Protein AF-U1FBH7-F1 (afdb_monomer)

InterPro domains:
  IPR023637 Urocanase-like [PTHR12216] (18-98)

Structure (mmCIF, N/CA/C/O backbone):
data_AF-U1FBH7-F1
#
_entry.id   AF-U1FBH7-F1
#
loop_
_atom_site.group_PDB
_atom_site.id
_atom_site.type_symbol
_atom_site.label_atom_id
_atom_site.label_alt_id
_atom_site.label_comp_id
_atom_site.label_asym_id
_atom_site.label_entity_id
_atom_site.label_seq_id
_atom_site.pdbx_PDB_ins_code
_atom_site.Cartn_x
_atom_site.Cartn_y
_atom_site.Cartn_z
_atom_site.occupancy
_atom_site.B_iso_or_equiv
_atom_site.auth_seq_id
_atom_site.auth_comp_id
_atom_site.auth_asym_id
_atom_site.auth_atom_id
_atom_site.pdbx_PDB_model_num
ATOM 1 N N . MET A 1 1 ? 18.414 11.373 9.325 1.00 44.47 1 MET A N 1
ATOM 2 C CA . MET A 1 1 ? 17.590 11.340 8.098 1.00 44.47 1 MET A CA 1
ATOM 3 C C . MET A 1 1 ? 17.506 9.896 7.656 1.00 44.47 1 MET A C 1
ATOM 5 O O . MET A 1 1 ? 18.541 9.247 7.634 1.00 44.47 1 MET A O 1
ATOM 9 N N . TYR A 1 2 ? 16.307 9.375 7.403 1.00 52.03 2 TYR A N 1
ATOM 10 C CA . TYR A 1 2 ? 16.167 8.059 6.782 1.00 52.03 2 TYR A CA 1
ATOM 11 C C . TYR A 1 2 ? 16.544 8.200 5.312 1.00 52.03 2 TYR A C 1
ATOM 13 O O . TYR A 1 2 ? 15.952 9.019 4.615 1.00 52.03 2 TYR A O 1
ATOM 21 N N . ASP A 1 3 ? 17.546 7.446 4.881 1.00 62.50 3 ASP A N 1
ATOM 22 C CA . ASP A 1 3 ? 17.996 7.438 3.499 1.00 62.50 3 ASP A CA 1
ATOM 23 C C . ASP A 1 3 ? 17.317 6.287 2.746 1.00 62.50 3 ASP A C 1
ATOM 25 O O . ASP A 1 3 ? 17.679 5.119 2.911 1.00 62.50 3 ASP A O 1
ATOM 29 N N . ASN A 1 4 ? 16.301 6.613 1.940 1.00 63.31 4 ASN A N 1
ATOM 30 C CA . ASN A 1 4 ? 15.625 5.634 1.081 1.00 63.31 4 ASN A CA 1
ATOM 31 C C . ASN A 1 4 ? 16.559 5.054 0.006 1.00 63.31 4 ASN A C 1
ATOM 33 O O . ASN A 1 4 ? 16.248 3.997 -0.546 1.00 63.31 4 ASN A O 1
ATOM 37 N N . SER A 1 5 ? 17.704 5.692 -0.257 1.00 63.00 5 SER A N 1
ATOM 38 C CA . SER A 1 5 ? 18.704 5.203 -1.213 1.00 63.00 5 SER A CA 1
ATOM 39 C C . SER A 1 5 ? 19.246 3.838 -0.783 1.00 63.00 5 SER A C 1
ATOM 41 O O . SER A 1 5 ? 19.313 2.927 -1.602 1.00 63.00 5 SER A O 1
ATOM 43 N N . SER A 1 6 ? 19.470 3.636 0.522 1.00 69.81 6 SER A N 1
ATOM 44 C CA . SER A 1 6 ? 19.921 2.350 1.078 1.00 69.81 6 SER A CA 1
ATOM 45 C C . SER A 1 6 ? 18.936 1.192 0.847 1.00 69.81 6 SER A C 1
ATOM 47 O O . SER A 1 6 ? 19.346 0.057 0.603 1.00 69.81 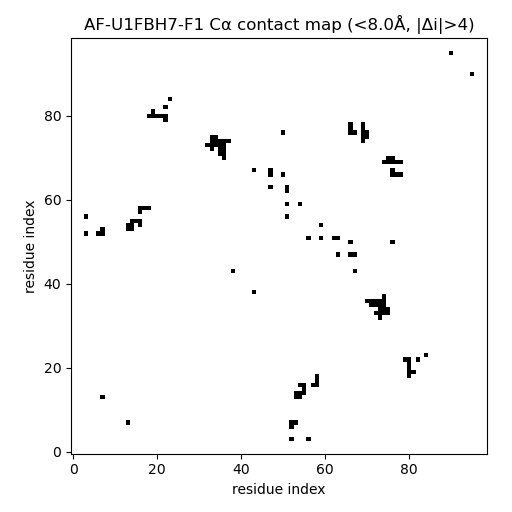6 SER A O 1
ATOM 49 N N . ALA A 1 7 ? 17.626 1.465 0.891 1.00 71.62 7 ALA A N 1
ATOM 50 C CA . ALA A 1 7 ? 16.599 0.456 0.643 1.00 71.62 7 ALA A CA 1
ATOM 51 C C . ALA A 1 7 ? 16.521 0.104 -0.847 1.00 71.62 7 ALA A C 1
ATOM 53 O O . ALA A 1 7 ? 16.452 -1.074 -1.191 1.00 71.62 7 ALA A O 1
ATOM 54 N N . ALA A 1 8 ? 16.584 1.109 -1.725 1.00 74.56 8 ALA A N 1
ATOM 55 C CA . ALA A 1 8 ? 16.600 0.892 -3.167 1.00 74.56 8 ALA A CA 1
ATOM 56 C C . ALA A 1 8 ? 17.851 0.111 -3.607 1.00 74.56 8 ALA A C 1
ATOM 58 O O . ALA A 1 8 ? 17.749 -0.815 -4.414 1.00 74.56 8 ALA A O 1
ATOM 59 N N . GLU A 1 9 ? 19.024 0.434 -3.059 1.00 79.44 9 GLU A N 1
ATOM 60 C CA . GLU A 1 9 ? 20.291 -0.259 -3.336 1.00 79.44 9 GLU A CA 1
ATOM 61 C C . GLU A 1 9 ? 20.256 -1.749 -2.987 1.00 79.44 9 GLU A C 1
ATOM 63 O O . GLU A 1 9 ? 20.812 -2.557 -3.727 1.00 79.44 9 GLU A O 1
ATOM 68 N N . ALA A 1 10 ? 19.535 -2.130 -1.931 1.00 82.50 10 ALA A N 1
ATOM 69 C CA . ALA A 1 10 ? 19.376 -3.526 -1.533 1.00 82.50 10 ALA A CA 1
ATOM 70 C C . ALA A 1 10 ? 18.394 -4.332 -2.414 1.00 82.50 10 ALA A C 1
ATOM 72 O O . ALA A 1 10 ? 18.335 -5.557 -2.298 1.00 82.50 10 ALA A O 1
ATOM 73 N N . MET A 1 11 ? 17.600 -3.681 -3.273 1.00 83.75 11 MET A N 1
ATOM 74 C CA . MET A 1 11 ? 16.577 -4.340 -4.094 1.00 83.75 11 MET A CA 1
ATOM 75 C C . MET A 1 11 ? 17.114 -4.725 -5.478 1.00 83.75 11 MET A C 1
ATOM 77 O O . MET A 1 11 ? 17.503 -3.862 -6.263 1.00 83.75 11 MET A O 1
ATOM 81 N N . THR A 1 12 ? 17.058 -6.020 -5.809 1.00 83.56 12 THR A N 1
ATOM 82 C CA . THR A 1 12 ? 17.412 -6.551 -7.143 1.00 83.56 12 THR A CA 1
ATOM 83 C C . THR A 1 12 ? 16.432 -6.113 -8.233 1.00 83.56 12 THR A C 1
ATOM 85 O O . THR A 1 12 ? 16.838 -5.900 -9.372 1.00 83.56 12 THR A O 1
ATOM 88 N N . SER A 1 13 ? 15.157 -5.944 -7.878 1.00 82.19 13 SER A N 1
ATOM 89 C CA . SER A 1 13 ? 14.097 -5.482 -8.776 1.00 82.19 13 SER A CA 1
ATOM 90 C C . SER A 1 13 ? 13.430 -4.258 -8.168 1.00 82.19 13 SER A C 1
ATOM 92 O O . SER A 1 13 ? 13.029 -4.290 -7.004 1.00 82.19 13 SER A O 1
ATOM 94 N N . ARG A 1 14 ? 13.313 -3.183 -8.948 1.00 86.69 14 ARG A N 1
ATOM 95 C CA . ARG A 1 14 ? 12.709 -1.910 -8.533 1.00 86.69 14 ARG A CA 1
ATOM 96 C C . ARG A 1 14 ? 11.500 -1.610 -9.406 1.00 86.69 14 ARG A C 1
ATOM 98 O O . ARG A 1 14 ? 11.410 -2.110 -10.522 1.00 86.69 14 ARG A O 1
ATOM 105 N N . LEU A 1 15 ? 10.580 -0.815 -8.873 1.00 88.19 15 LEU A N 1
ATOM 106 C CA . LEU A 1 15 ? 9.475 -0.272 -9.652 1.00 88.19 15 LEU A CA 1
ATOM 107 C C . LEU A 1 15 ? 9.948 0.957 -10.423 1.00 88.19 15 LEU A C 1
ATOM 109 O O . LEU A 1 15 ? 10.730 1.755 -9.902 1.00 88.19 15 LEU A O 1
ATOM 113 N N . ASP A 1 16 ? 9.434 1.111 -11.636 1.00 88.56 16 ASP A N 1
ATOM 114 C CA . ASP A 1 16 ? 9.620 2.323 -12.421 1.00 88.56 16 ASP A CA 1
ATOM 115 C C . ASP A 1 16 ? 8.865 3.501 -11.788 1.00 88.56 16 ASP A C 1
ATOM 117 O O . ASP A 1 16 ? 7.906 3.325 -11.030 1.00 88.56 16 ASP A O 1
ATOM 121 N N . ALA A 1 17 ? 9.275 4.726 -12.122 1.00 90.75 17 ALA A N 1
ATOM 122 C CA . ALA A 1 17 ? 8.623 5.962 -11.678 1.00 90.75 17 ALA A CA 1
ATOM 123 C C . ALA A 1 17 ? 7.311 6.251 -12.440 1.00 90.75 17 ALA A C 1
ATOM 125 O O . ALA A 1 17 ? 6.985 7.400 -12.741 1.00 90.75 17 ALA A O 1
ATOM 126 N N . GLU A 1 18 ? 6.556 5.202 -12.764 1.00 93.25 18 GLU A N 1
ATOM 127 C CA . GLU A 1 18 ? 5.234 5.290 -13.371 1.00 93.25 18 GLU A CA 1
ATOM 128 C C . GLU A 1 18 ? 4.159 5.225 -12.283 1.00 93.25 18 GLU A C 1
ATOM 130 O O . GLU A 1 18 ? 4.253 4.454 -11.325 1.00 93.25 18 GLU A O 1
ATOM 135 N N . TYR A 1 19 ? 3.123 6.048 -12.432 1.00 93.75 19 TYR A N 1
ATOM 136 C CA . TYR A 1 19 ? 1.981 6.067 -11.529 1.00 93.75 19 TYR A CA 1
ATOM 137 C C . TYR A 1 19 ? 0.774 5.428 -12.228 1.00 93.75 19 TYR A C 1
ATOM 139 O O . TYR A 1 19 ? 0.173 6.085 -13.083 1.00 93.75 19 TYR A O 1
ATOM 147 N N . PRO A 1 20 ? 0.423 4.165 -11.911 1.00 94.06 20 PRO A N 1
ATOM 148 C CA . PRO A 1 20 ? -0.647 3.462 -12.613 1.00 94.06 20 PRO A CA 1
ATOM 149 C C . PRO A 1 20 ? -2.010 4.160 -12.451 1.00 94.06 20 PRO A C 1
ATOM 151 O O . PRO A 1 20 ? -2.191 4.948 -11.520 1.00 94.06 20 PRO A O 1
ATOM 154 N N . PRO A 1 21 ? -2.998 3.879 -13.317 1.00 93.50 21 PRO A N 1
ATOM 155 C CA . PRO A 1 21 ? -4.345 4.435 -13.198 1.00 93.50 21 PRO A CA 1
ATOM 156 C C . PRO A 1 21 ? -5.082 3.915 -11.958 1.00 93.50 21 PRO A C 1
ATOM 158 O O . PRO A 1 21 ? -4.628 2.992 -11.280 1.00 93.50 21 PRO A O 1
ATOM 161 N N . ASP A 1 22 ? -6.229 4.522 -11.651 1.00 91.44 22 ASP A N 1
ATOM 162 C CA . ASP A 1 22 ? -7.021 4.151 -10.477 1.00 91.44 22 ASP A CA 1
ATOM 163 C C . ASP A 1 22 ? -7.435 2.673 -10.512 1.00 91.44 22 ASP A C 1
ATOM 165 O O . ASP A 1 22 ? -7.804 2.152 -11.572 1.00 91.44 22 ASP A O 1
ATOM 169 N N . PRO A 1 23 ? -7.396 1.974 -9.362 1.00 90.75 23 PRO A N 1
ATOM 170 C CA . PRO A 1 23 ? -7.744 0.566 -9.316 1.00 90.75 23 PRO A CA 1
ATOM 171 C C . PRO A 1 23 ? -9.224 0.366 -9.650 1.00 90.75 23 PRO A C 1
ATOM 173 O O . PRO A 1 23 ? -10.116 0.887 -8.977 1.00 90.75 23 PRO A O 1
ATOM 176 N N . VAL A 1 24 ? -9.490 -0.452 -10.668 1.00 90.56 24 VAL A N 1
ATOM 177 C CA . VAL A 1 24 ? -10.852 -0.842 -11.044 1.00 90.56 24 VAL A CA 1
ATOM 178 C C . VAL A 1 24 ? -11.251 -2.0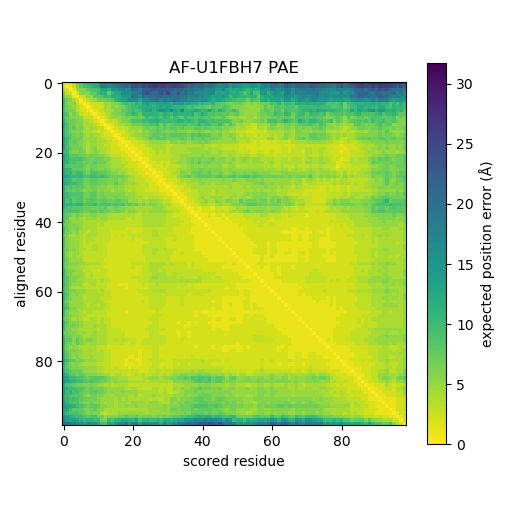94 -10.277 1.00 90.56 24 VAL A C 1
ATOM 180 O O . VAL A 1 24 ? -10.592 -3.133 -10.326 1.00 90.56 24 VAL A O 1
ATOM 183 N N . PHE A 1 25 ? -12.364 -1.991 -9.560 1.00 89.06 25 PHE A N 1
ATOM 184 C CA . PHE A 1 25 ? -12.878 -3.041 -8.700 1.00 89.06 25 PHE A CA 1
ATOM 185 C C . PHE A 1 25 ? -14.111 -3.698 -9.312 1.00 89.06 25 PHE A C 1
ATOM 187 O O . PHE A 1 25 ? -15.181 -3.096 -9.354 1.00 89.06 25 PHE A O 1
ATOM 194 N N . GLU A 1 26 ? -13.982 -4.960 -9.721 1.00 89.75 26 GLU A N 1
ATOM 195 C CA . GLU A 1 26 ? -15.120 -5.732 -10.222 1.00 89.75 26 GLU A CA 1
ATOM 196 C C . GLU A 1 26 ? -16.162 -5.969 -9.108 1.00 89.75 26 GLU A C 1
ATOM 198 O O . GLU A 1 26 ? -15.801 -6.356 -7.982 1.00 89.75 26 GLU A O 1
ATOM 203 N N . PRO A 1 27 ? -17.457 -5.734 -9.388 1.00 90.75 27 PRO A N 1
ATOM 204 C CA . PRO A 1 27 ? -18.522 -5.985 -8.429 1.00 90.75 27 PRO A CA 1
ATOM 205 C C . PRO A 1 27 ? -18.657 -7.488 -8.154 1.00 90.75 27 PRO A C 1
ATOM 207 O O . PRO A 1 27 ? -18.418 -8.326 -9.016 1.00 90.75 27 PRO A O 1
ATOM 210 N N . GLY A 1 28 ? -19.047 -7.845 -6.930 1.00 90.44 28 GLY A N 1
ATOM 211 C CA . GLY A 1 28 ? -19.246 -9.243 -6.529 1.00 90.44 28 GLY A CA 1
ATOM 212 C C . GLY A 1 28 ? -17.978 -9.989 -6.091 1.00 90.44 28 GLY A C 1
ATOM 213 O O . GLY A 1 28 ? -18.092 -11.045 -5.467 1.00 90.44 28 GLY A O 1
ATOM 214 N N . ILE A 1 29 ? -16.776 -9.439 -6.309 1.00 89.81 29 ILE A N 1
ATOM 215 C CA . ILE A 1 29 ? -15.543 -10.020 -5.757 1.00 89.81 29 ILE A CA 1
ATOM 216 C C . ILE A 1 29 ? -15.458 -9.724 -4.255 1.00 89.81 29 ILE A C 1
ATOM 218 O O . ILE A 1 29 ? -15.309 -8.576 -3.826 1.00 89.81 29 ILE A O 1
ATOM 222 N N . ARG A 1 30 ? -15.514 -10.781 -3.437 1.00 91.88 30 ARG A N 1
ATOM 223 C CA . ARG A 1 30 ? -15.345 -10.683 -1.982 1.00 91.88 30 ARG A CA 1
ATOM 224 C C . ARG A 1 30 ? -13.934 -10.192 -1.645 1.00 91.88 30 ARG A C 1
ATOM 226 O O . ARG A 1 30 ? -12.949 -10.781 -2.081 1.00 91.88 30 ARG A O 1
ATOM 233 N N . ARG A 1 31 ? -13.840 -9.164 -0.799 1.00 90.00 31 ARG A N 1
ATOM 234 C CA . ARG A 1 31 ? -12.572 -8.665 -0.242 1.00 90.00 31 ARG A CA 1
ATOM 235 C C . ARG A 1 31 ? -12.387 -9.107 1.201 1.00 90.00 31 ARG A C 1
ATOM 237 O O . ARG A 1 31 ? -13.339 -9.509 1.871 1.00 90.00 31 ARG A O 1
ATOM 244 N N . ALA A 1 32 ? -11.148 -9.029 1.675 1.00 92.94 32 ALA A N 1
ATOM 245 C CA . ALA A 1 32 ? -10.856 -9.249 3.081 1.00 92.94 32 ALA A CA 1
ATOM 246 C C . ALA A 1 32 ? -11.643 -8.244 3.946 1.00 92.94 32 ALA A C 1
ATOM 248 O O . ALA A 1 32 ? -11.738 -7.071 3.575 1.00 92.94 32 ALA A O 1
ATOM 249 N N . PRO A 1 33 ? -12.191 -8.670 5.097 1.00 93.94 33 PRO A N 1
ATOM 250 C CA . PRO A 1 33 ? -12.843 -7.748 6.013 1.00 93.94 33 PRO A CA 1
ATOM 251 C C . PRO A 1 33 ? -11.836 -6.719 6.539 1.00 93.94 33 PRO A C 1
ATOM 253 O O . PRO A 1 33 ? -10.651 -7.028 6.733 1.00 93.94 33 PRO A O 1
ATOM 256 N N . SER A 1 34 ? -12.325 -5.505 6.802 1.00 93.38 34 SER A N 1
ATOM 257 C CA . SER A 1 34 ? -11.518 -4.457 7.427 1.00 93.38 34 SER A CA 1
ATOM 258 C C . SER A 1 34 ? -10.987 -4.933 8.780 1.00 93.38 34 SER A C 1
ATOM 260 O O . SER A 1 34 ? -11.686 -5.611 9.539 1.00 93.38 3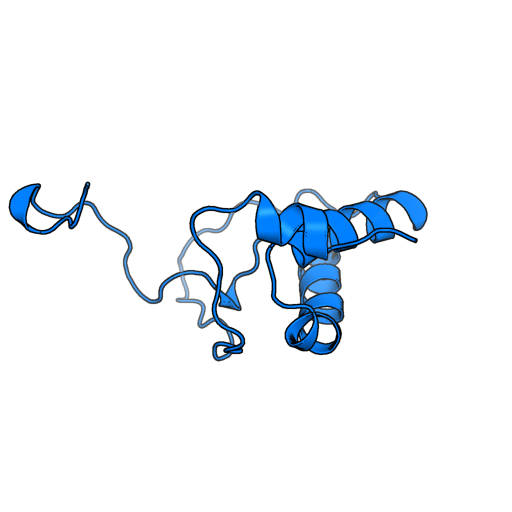4 SER A O 1
ATOM 262 N N . ARG A 1 35 ? -9.737 -4.587 9.100 1.00 90.31 35 ARG A N 1
ATOM 263 C CA . ARG A 1 35 ? -9.174 -4.824 10.445 1.00 90.31 35 ARG A CA 1
ATOM 264 C C . ARG A 1 35 ? -9.413 -3.660 11.402 1.00 90.31 35 ARG A C 1
ATOM 266 O O . ARG A 1 35 ? -9.080 -3.775 12.584 1.00 90.31 35 ARG A O 1
ATOM 273 N N . GLY A 1 36 ? -10.028 -2.588 10.905 1.00 92.19 36 GLY A N 1
ATOM 274 C CA . GLY A 1 36 ? -10.153 -1.315 11.596 1.00 92.19 36 GLY A CA 1
ATOM 275 C C . GLY A 1 36 ? -8.831 -0.548 11.639 1.00 92.19 36 GLY A C 1
ATOM 276 O O . GLY A 1 36 ? -7.749 -1.114 11.477 1.00 92.19 36 GLY A O 1
ATOM 277 N N . PHE A 1 37 ? -8.934 0.750 11.893 1.00 94.69 37 PHE A N 1
ATOM 278 C CA . PHE A 1 37 ? -7.800 1.645 12.069 1.00 94.69 37 PHE A CA 1
ATOM 279 C C . PHE A 1 37 ? -7.637 1.962 13.559 1.00 94.69 37 PHE A C 1
ATOM 281 O O . PHE A 1 37 ? -8.505 2.587 14.164 1.00 94.69 37 PHE A O 1
ATOM 288 N N . ARG A 1 38 ? -6.559 1.459 14.173 1.00 94.00 38 ARG A N 1
ATOM 289 C CA . ARG A 1 38 ? -6.269 1.617 15.616 1.00 94.00 38 ARG A CA 1
ATOM 290 C C . ARG A 1 38 ? -4.846 2.101 15.897 1.00 94.00 38 ARG A C 1
ATOM 292 O O . ARG A 1 38 ? -4.388 2.028 17.032 1.00 94.00 38 ARG A O 1
ATOM 299 N N . LEU A 1 39 ? -4.127 2.509 14.856 1.00 95.81 39 LEU A N 1
ATOM 300 C CA . LEU A 1 39 ? -2.747 2.949 14.990 1.00 95.81 39 LEU A CA 1
ATOM 301 C C . LEU A 1 39 ? -2.704 4.356 15.579 1.00 95.81 39 LEU A C 1
ATOM 303 O O . LEU A 1 39 ? -3.534 5.199 15.243 1.00 95.81 39 LEU A O 1
ATOM 307 N N . THR A 1 40 ? -1.707 4.615 16.420 1.00 97.62 40 THR A N 1
ATOM 308 C CA . THR A 1 40 ? -1.359 5.982 16.819 1.00 97.62 40 THR A CA 1
ATOM 309 C C . THR A 1 40 ? -0.793 6.757 15.628 1.00 97.62 40 THR A C 1
ATOM 311 O O . THR A 1 40 ? -0.422 6.173 14.605 1.00 97.62 40 THR A O 1
ATOM 314 N N . ASP A 1 41 ? -0.658 8.075 15.752 1.00 97.19 41 ASP A N 1
ATOM 315 C CA . ASP A 1 41 ? -0.060 8.904 14.699 1.00 97.19 41 ASP A CA 1
ATOM 316 C C . ASP A 1 41 ? 1.373 8.471 14.360 1.00 97.19 41 ASP A C 1
ATOM 318 O O . ASP A 1 41 ? 1.759 8.409 13.192 1.00 97.19 41 ASP A O 1
ATOM 322 N N . GLU A 1 42 ? 2.166 8.109 15.370 1.00 97.88 42 GLU A N 1
ATOM 323 C CA . GLU A 1 42 ? 3.537 7.628 15.180 1.00 97.88 42 GLU A CA 1
ATOM 324 C C . GLU A 1 42 ? 3.578 6.270 14.465 1.00 97.88 42 GLU A C 1
ATOM 326 O O . GLU A 1 42 ? 4.369 6.062 13.535 1.00 97.88 42 GLU A O 1
ATOM 331 N N . GLN A 1 43 ? 2.681 5.359 14.844 1.00 97.69 43 GLN A N 1
ATOM 332 C CA . GLN A 1 43 ? 2.535 4.066 14.180 1.00 97.69 43 GLN A CA 1
ATOM 333 C C . GLN A 1 43 ? 2.040 4.230 12.741 1.00 97.69 43 GLN A C 1
ATOM 335 O O . GLN A 1 43 ? 2.529 3.546 11.846 1.00 97.69 43 GLN A O 1
ATOM 340 N N . THR A 1 44 ? 1.132 5.174 12.499 1.00 97.56 44 THR A N 1
ATOM 341 C CA . THR A 1 44 ? 0.611 5.498 11.167 1.00 97.56 44 THR A CA 1
ATOM 342 C C . THR A 1 44 ? 1.719 6.040 10.267 1.00 97.56 44 THR A C 1
ATOM 344 O O . THR A 1 44 ? 1.915 5.537 9.162 1.00 97.56 44 THR A O 1
ATOM 347 N N . ARG A 1 45 ? 2.524 6.992 10.758 1.00 96.94 45 ARG A N 1
ATOM 348 C CA . ARG A 1 45 ? 3.709 7.494 10.037 1.00 96.94 45 ARG A CA 1
ATOM 349 C C . ARG A 1 45 ? 4.701 6.376 9.725 1.00 96.94 45 ARG A C 1
ATOM 351 O O . ARG A 1 45 ? 5.284 6.351 8.644 1.00 96.94 45 ARG A O 1
ATOM 358 N N . THR A 1 46 ? 4.888 5.445 10.658 1.00 97.19 46 THR A N 1
ATOM 359 C CA . THR A 1 46 ? 5.770 4.288 10.464 1.00 97.19 46 THR A CA 1
ATOM 360 C C . THR A 1 46 ? 5.207 3.314 9.427 1.00 97.19 46 THR A C 1
ATOM 362 O O . THR A 1 46 ? 5.953 2.862 8.561 1.00 97.19 46 THR A O 1
ATOM 365 N N . ALA A 1 47 ? 3.900 3.040 9.446 1.00 97.00 47 ALA A N 1
ATOM 366 C CA . ALA A 1 47 ? 3.233 2.212 8.443 1.00 97.00 47 ALA A CA 1
ATOM 3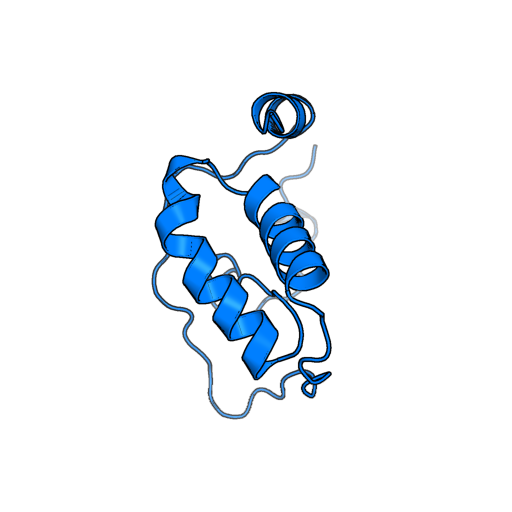67 C C . ALA A 1 47 ? 3.363 2.812 7.034 1.00 97.00 47 ALA A C 1
ATOM 369 O O . ALA A 1 47 ? 3.735 2.100 6.103 1.00 97.00 47 ALA A O 1
ATOM 370 N N . LEU A 1 48 ? 3.149 4.126 6.896 1.00 97.31 48 LEU A N 1
ATOM 371 C CA . LEU A 1 48 ? 3.313 4.828 5.622 1.00 97.31 48 LEU A CA 1
ATOM 372 C C . LEU A 1 48 ? 4.761 4.779 5.130 1.00 97.31 48 LEU A C 1
ATOM 374 O O . LEU A 1 48 ? 4.997 4.393 3.992 1.00 97.31 48 LEU A O 1
ATOM 378 N N . ARG A 1 49 ? 5.744 5.075 5.991 1.00 94.88 49 ARG A N 1
ATOM 379 C CA . ARG A 1 49 ? 7.175 4.944 5.653 1.00 94.88 49 ARG A CA 1
ATOM 380 C C . ARG A 1 49 ? 7.528 3.542 5.156 1.00 94.88 49 ARG A C 1
ATOM 382 O O . ARG A 1 49 ? 8.244 3.398 4.170 1.00 94.88 49 ARG A O 1
ATOM 389 N N . ASN A 1 50 ? 7.012 2.514 5.826 1.00 95.38 50 ASN A N 1
ATOM 390 C CA . ASN A 1 50 ? 7.263 1.126 5.451 1.00 95.38 50 ASN A CA 1
ATOM 391 C C . ASN A 1 50 ? 6.659 0.760 4.092 1.00 95.38 50 ASN A C 1
ATOM 393 O O . ASN A 1 50 ? 7.245 -0.059 3.392 1.00 95.38 50 ASN A O 1
ATOM 397 N N . ALA A 1 51 ? 5.517 1.341 3.721 1.00 95.75 51 ALA A N 1
ATOM 398 C CA . ALA A 1 51 ? 4.921 1.143 2.402 1.00 95.75 51 ALA A CA 1
ATOM 399 C C . ALA A 1 51 ? 5.664 1.939 1.315 1.00 95.75 51 ALA A C 1
ATOM 401 O O . ALA A 1 51 ? 5.983 1.402 0.258 1.00 95.75 51 ALA A O 1
ATOM 402 N N . LEU A 1 52 ? 6.003 3.199 1.596 1.00 95.31 52 LEU A N 1
ATOM 403 C CA . LEU A 1 52 ? 6.623 4.110 0.632 1.00 95.31 52 LEU A CA 1
ATOM 404 C C . LEU A 1 52 ? 8.054 3.710 0.248 1.00 95.31 52 LEU A C 1
ATOM 406 O O . LEU A 1 52 ? 8.482 4.026 -0.855 1.00 95.31 52 LEU A O 1
ATOM 410 N N . ARG A 1 53 ? 8.782 2.961 1.090 1.00 92.81 53 ARG A N 1
ATOM 411 C CA . ARG A 1 53 ? 10.155 2.509 0.773 1.00 92.81 53 ARG A CA 1
ATOM 412 C C . ARG A 1 53 ? 10.266 1.656 -0.499 1.00 92.81 53 ARG A C 1
ATOM 414 O O . ARG A 1 53 ? 11.365 1.484 -1.006 1.00 92.81 53 ARG A O 1
ATOM 421 N N . TYR A 1 54 ? 9.155 1.081 -0.964 1.00 91.75 54 TYR A N 1
ATOM 422 C CA . TYR A 1 54 ? 9.101 0.266 -2.180 1.00 91.75 54 TYR A CA 1
ATOM 423 C C . TYR A 1 54 ? 8.856 1.092 -3.449 1.00 91.75 54 TYR A C 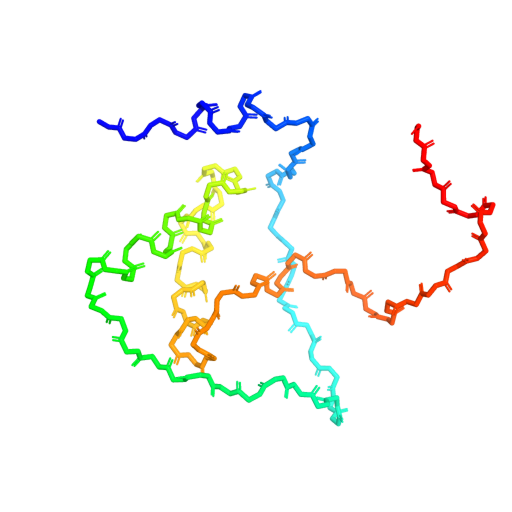1
ATOM 425 O O . TYR A 1 54 ? 8.945 0.548 -4.547 1.00 91.75 54 TYR A O 1
ATOM 433 N N . LEU A 1 55 ? 8.527 2.379 -3.306 1.00 92.00 55 LEU A N 1
ATOM 434 C CA . LEU A 1 55 ? 8.252 3.284 -4.415 1.00 92.00 55 LEU A CA 1
ATOM 435 C C . LEU A 1 55 ? 9.422 4.247 -4.645 1.00 92.00 55 LEU A C 1
ATOM 437 O O . LEU A 1 55 ? 10.046 4.681 -3.668 1.00 92.00 55 LEU A O 1
ATOM 441 N N . PRO A 1 56 ? 9.660 4.663 -5.900 1.00 92.50 56 PRO A N 1
ATOM 442 C CA . PRO A 1 56 ? 10.506 5.812 -6.199 1.00 92.50 56 PRO A CA 1
ATOM 443 C C . PRO A 1 56 ? 10.046 7.064 -5.420 1.00 92.50 56 PRO A C 1
ATOM 445 O O . PRO A 1 56 ? 8.831 7.289 -5.318 1.00 92.50 56 PRO A O 1
ATOM 448 N N . PRO A 1 57 ? 10.965 7.866 -4.840 1.00 91.88 57 PRO A N 1
ATOM 449 C CA . PRO A 1 57 ? 10.628 9.053 -4.043 1.00 91.88 57 PRO A CA 1
ATOM 450 C C . PRO A 1 57 ? 9.690 10.045 -4.740 1.00 91.88 57 PRO A C 1
ATOM 452 O O . PRO A 1 57 ? 8.865 10.684 -4.089 1.00 91.88 57 PRO A O 1
ATOM 455 N N . GLU A 1 58 ? 9.769 10.129 -6.066 1.00 93.81 58 GLU A N 1
ATOM 456 C CA . GLU A 1 58 ? 8.955 10.996 -6.920 1.00 93.81 58 GLU A CA 1
ATOM 457 C C . GLU A 1 58 ? 7.459 10.657 -6.842 1.00 93.81 58 GLU A C 1
ATOM 459 O O . GLU A 1 58 ? 6.607 11.513 -7.083 1.00 93.81 58 GLU A O 1
ATOM 464 N N . LEU A 1 59 ? 7.120 9.415 -6.481 1.00 96.00 59 LEU A N 1
ATOM 465 C CA . LEU A 1 59 ? 5.736 8.965 -6.339 1.00 96.00 59 LEU A CA 1
ATOM 466 C C . LEU A 1 59 ? 5.187 9.161 -4.919 1.00 96.00 59 LEU A C 1
ATOM 468 O O . LEU A 1 59 ? 3.986 8.982 -4.706 1.00 96.00 59 LEU A O 1
ATOM 472 N N . HIS A 1 60 ? 6.025 9.517 -3.935 1.00 95.56 60 HIS A N 1
ATOM 473 C CA . HIS A 1 60 ? 5.635 9.493 -2.517 1.00 95.56 60 HIS A CA 1
ATOM 474 C C . HIS A 1 60 ? 4.548 10.506 -2.188 1.00 95.56 60 HIS A C 1
ATOM 476 O O . HIS A 1 60 ? 3.624 10.176 -1.447 1.00 95.56 60 HIS A O 1
ATOM 482 N N . GLU A 1 61 ? 4.622 11.703 -2.768 1.00 96.06 61 GLU A N 1
ATOM 483 C CA . GLU A 1 61 ? 3.631 12.761 -2.546 1.00 96.06 61 GLU A CA 1
ATOM 484 C C . GLU A 1 61 ? 2.226 12.330 -2.991 1.00 96.06 61 GLU A C 1
ATOM 486 O O . GLU A 1 61 ? 1.246 12.599 -2.298 1.00 96.06 61 GLU A O 1
ATOM 491 N N . LYS A 1 62 ? 2.134 11.586 -4.101 1.00 96.00 62 LYS A N 1
ATOM 492 C CA . LYS A 1 62 ? 0.865 11.064 -4.628 1.00 96.00 62 LYS A CA 1
ATOM 493 C C . LYS A 1 62 ? 0.398 9.811 -3.888 1.00 96.00 62 LYS A C 1
ATOM 495 O O . LYS A 1 62 ? -0.779 9.678 -3.577 1.00 96.00 62 LYS A O 1
ATOM 500 N N . ALA A 1 63 ? 1.312 8.892 -3.580 1.00 96.81 63 ALA A N 1
ATOM 501 C CA . ALA A 1 63 ? 0.974 7.606 -2.972 1.00 96.81 63 ALA A CA 1
ATOM 502 C C . ALA A 1 63 ? 0.631 7.704 -1.475 1.00 96.81 63 ALA A C 1
ATOM 504 O O . ALA A 1 63 ? -0.211 6.953 -0.986 1.00 96.81 63 ALA A O 1
ATOM 505 N N . ALA A 1 64 ? 1.260 8.618 -0.730 1.00 97.19 64 ALA A N 1
ATOM 506 C CA . ALA A 1 64 ? 1.052 8.758 0.711 1.00 97.19 64 ALA A CA 1
ATOM 507 C C . ALA A 1 64 ? -0.419 8.983 1.128 1.00 97.19 64 ALA A C 1
ATOM 509 O O . ALA A 1 64 ? -0.872 8.265 2.026 1.00 97.19 64 ALA A O 1
ATOM 510 N N . PRO A 1 65 ? -1.184 9.923 0.529 1.00 97.75 65 PRO A N 1
ATOM 511 C CA . PRO A 1 65 ? -2.592 10.102 0.883 1.00 97.75 65 PRO A CA 1
ATOM 512 C C . PRO A 1 65 ? -3.440 8.868 0.551 1.00 97.75 65 PRO A C 1
ATOM 514 O O . PRO A 1 65 ? -4.306 8.503 1.343 1.00 97.75 65 PRO A O 1
ATOM 517 N N . GLU A 1 66 ? -3.157 8.174 -0.554 1.00 97.19 66 GLU A N 1
ATOM 518 C CA . GLU A 1 66 ? -3.878 6.949 -0.926 1.00 97.19 66 GLU A CA 1
ATOM 519 C C . GLU A 1 66 ? -3.608 5.805 0.046 1.00 97.19 66 GLU A C 1
ATOM 521 O O . GLU A 1 66 ? -4.534 5.139 0.504 1.00 97.19 66 GLU A O 1
ATOM 526 N N . PHE A 1 67 ? -2.348 5.605 0.429 1.00 97.81 67 PHE A N 1
ATOM 527 C CA . PHE A 1 67 ? -1.978 4.597 1.420 1.00 97.81 67 PHE A CA 1
ATOM 528 C C . PHE A 1 67 ? -2.573 4.903 2.792 1.00 97.81 67 PHE A C 1
ATOM 530 O O . PHE A 1 67 ? -2.984 3.987 3.506 1.00 97.81 67 PHE A O 1
ATOM 537 N N . LEU A 1 68 ? -2.651 6.181 3.168 1.00 97.81 68 LEU A N 1
ATOM 538 C CA . LEU A 1 68 ? -3.326 6.578 4.397 1.00 97.81 68 LEU A CA 1
ATOM 539 C C . LEU A 1 68 ? -4.820 6.248 4.340 1.00 97.81 68 LEU A C 1
ATOM 541 O O . LEU A 1 68 ? -5.362 5.756 5.332 1.00 97.81 68 LEU A O 1
ATOM 545 N N . GLU A 1 69 ? -5.472 6.483 3.201 1.00 97.00 69 GLU A N 1
ATOM 546 C CA . GLU A 1 69 ? -6.880 6.139 3.030 1.00 97.00 69 GLU A CA 1
ATOM 547 C C . GLU A 1 69 ? -7.089 4.625 3.091 1.00 97.00 69 GLU A C 1
ATOM 549 O O . GLU A 1 69 ? -7.883 4.163 3.904 1.00 97.00 69 GLU A O 1
ATOM 554 N N . GLU A 1 70 ? -6.298 3.826 2.370 1.00 96.69 70 GLU A N 1
ATOM 555 C CA . GLU A 1 70 ? -6.372 2.361 2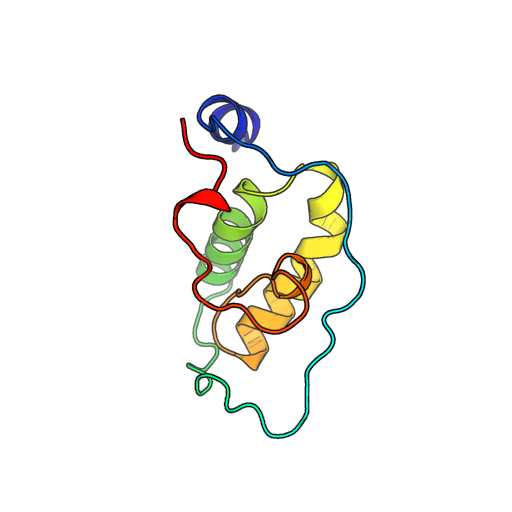.457 1.00 96.69 70 GLU A CA 1
ATOM 556 C C . GLU A 1 70 ? -6.209 1.857 3.901 1.00 96.69 70 GLU A C 1
ATOM 558 O O . GLU A 1 70 ? -6.964 0.999 4.378 1.00 96.69 70 GLU A O 1
ATOM 563 N N . LEU A 1 71 ? -5.248 2.427 4.631 1.00 96.94 71 LEU A N 1
ATOM 564 C CA . LEU A 1 71 ? -5.006 2.095 6.027 1.00 96.94 71 LEU A CA 1
ATOM 565 C C . LEU A 1 71 ? -6.202 2.457 6.922 1.00 96.94 71 LEU A C 1
ATOM 567 O O . LEU A 1 71 ? -6.520 1.694 7.835 1.00 96.94 71 LEU A O 1
ATOM 571 N N . ARG A 1 72 ? -6.891 3.571 6.655 1.00 96.31 72 ARG A N 1
ATOM 572 C CA . ARG A 1 72 ? -8.095 3.996 7.387 1.00 96.31 72 ARG A CA 1
ATOM 573 C C . ARG A 1 72 ? -9.316 3.149 7.041 1.00 96.31 72 ARG A C 1
ATOM 575 O O . ARG A 1 72 ? -9.998 2.676 7.950 1.00 96.31 72 ARG A O 1
ATOM 582 N N . THR A 1 73 ? -9.573 2.915 5.756 1.00 95.12 73 THR A N 1
ATOM 583 C CA . THR A 1 73 ? -10.743 2.165 5.280 1.00 95.12 73 THR A CA 1
ATOM 584 C C . THR A 1 73 ? -10.626 0.676 5.622 1.00 95.12 73 THR A C 1
ATOM 586 O O . THR A 1 73 ? -11.559 0.051 6.141 1.00 95.12 73 THR A O 1
ATOM 589 N N . TYR A 1 74 ? -9.462 0.079 5.351 1.00 94.62 74 TYR A N 1
ATOM 590 C CA . TYR A 1 74 ? -9.283 -1.374 5.382 1.00 94.62 74 TYR A CA 1
ATOM 591 C C . TYR A 1 74 ? -8.435 -1.869 6.560 1.00 94.62 74 TYR A C 1
ATOM 593 O O . TYR A 1 74 ? -8.384 -3.078 6.825 1.00 94.62 74 TYR A O 1
ATOM 601 N N . GLY A 1 75 ? -7.761 -0.967 7.276 1.00 95.62 75 GLY A N 1
ATOM 602 C CA . GLY A 1 75 ? -6.790 -1.328 8.312 1.00 95.62 75 GLY A CA 1
ATOM 603 C C . GLY A 1 75 ? -5.473 -1.869 7.748 1.00 95.62 75 GLY A C 1
ATOM 604 O O . GLY A 1 75 ? -4.682 -2.439 8.500 1.00 95.62 75 GLY A O 1
ATOM 605 N N . ARG A 1 76 ? -5.250 -1.763 6.429 1.00 96.44 76 ARG A N 1
ATOM 606 C CA . ARG A 1 76 ? -4.047 -2.230 5.723 1.00 96.44 76 ARG A CA 1
ATOM 607 C C . ARG A 1 76 ? -3.781 -1.389 4.483 1.00 96.44 76 ARG A C 1
ATOM 609 O O . ARG A 1 76 ? -4.725 -0.974 3.826 1.00 96.44 76 ARG A O 1
ATOM 616 N N . ILE A 1 77 ? -2.503 -1.252 4.145 1.00 97.38 77 ILE A N 1
ATOM 617 C CA . ILE A 1 77 ? -2.039 -0.708 2.868 1.00 97.38 77 ILE A CA 1
ATOM 618 C C . ILE A 1 77 ? -1.857 -1.897 1.916 1.00 97.38 77 ILE A C 1
ATOM 620 O O . ILE A 1 77 ? -1.008 -2.755 2.161 1.00 97.38 77 ILE A O 1
ATOM 624 N N . TYR A 1 78 ? -2.696 -1.983 0.888 1.00 95.88 78 TYR A N 1
ATOM 625 C CA . TYR A 1 78 ? -2.634 -2.990 -0.175 1.00 95.88 78 TYR A CA 1
ATOM 626 C C . TYR A 1 78 ? -1.904 -2.484 -1.419 1.00 95.88 78 TYR A C 1
ATOM 628 O O . TYR A 1 78 ? -1.453 -3.308 -2.211 1.00 95.88 78 TYR A O 1
ATOM 636 N N . ALA A 1 79 ? -1.801 -1.161 -1.585 1.00 96.31 79 ALA A N 1
ATOM 637 C CA . ALA A 1 79 ? -1.259 -0.508 -2.767 1.00 96.31 79 ALA A CA 1
ATOM 638 C C . ALA A 1 79 ? -1.974 -0.962 -4.052 1.00 96.31 79 ALA A C 1
ATOM 640 O O . ALA A 1 79 ? -1.340 -1.395 -5.018 1.00 96.31 79 ALA A O 1
ATOM 641 N N . TYR A 1 80 ? -3.312 -0.879 -4.064 1.00 95.06 80 TYR A N 1
ATOM 642 C CA . TYR A 1 80 ? -4.146 -1.473 -5.121 1.00 95.06 80 TYR A CA 1
ATOM 643 C C . TYR A 1 80 ? -3.798 -1.005 -6.538 1.00 95.06 80 TYR A C 1
ATOM 645 O O . TYR A 1 80 ? -3.985 -1.766 -7.484 1.00 95.06 80 TYR A O 1
ATOM 653 N N . ARG A 1 81 ? -3.256 0.207 -6.678 1.00 94.56 81 ARG A N 1
ATOM 654 C CA . ARG A 1 81 ? -2.787 0.787 -7.942 1.00 94.56 81 ARG A CA 1
ATOM 655 C C . ARG A 1 81 ? -1.705 -0.060 -8.633 1.00 94.56 81 ARG A C 1
ATOM 657 O O . ARG A 1 81 ? -1.689 -0.151 -9.852 1.00 94.56 81 ARG A O 1
ATOM 664 N N . TRP A 1 82 ? -0.855 -0.747 -7.867 1.00 94.19 82 TRP A N 1
ATOM 665 C CA . TRP A 1 82 ? 0.197 -1.630 -8.395 1.00 94.19 82 TRP A CA 1
ATOM 666 C C . TRP A 1 82 ? -0.231 -3.100 -8.499 1.00 94.19 82 TRP A C 1
ATOM 668 O O . TRP A 1 82 ? 0.573 -3.960 -8.862 1.00 94.19 82 TRP A O 1
ATOM 678 N N . ARG A 1 83 ? -1.495 -3.428 -8.197 1.00 92.25 83 ARG A N 1
ATOM 679 C CA . ARG A 1 83 ? -2.024 -4.775 -8.431 1.00 92.25 83 ARG A CA 1
ATOM 680 C C . ARG A 1 83 ? -2.204 -4.982 -9.944 1.00 92.25 83 ARG A C 1
ATOM 682 O O . ARG A 1 83 ? -2.926 -4.198 -10.556 1.00 92.25 83 ARG A O 1
ATOM 689 N N . PRO A 1 84 ? -1.676 -6.069 -10.541 1.00 90.62 84 PRO A N 1
ATOM 690 C CA . PRO A 1 84 ? -1.950 -6.398 -11.937 1.00 90.62 84 PRO A CA 1
ATOM 691 C C . PRO A 1 84 ? -3.454 -6.458 -12.222 1.00 90.62 84 PRO A C 1
ATOM 693 O O . PRO A 1 84 ? -4.224 -7.036 -11.444 1.00 90.62 84 PRO A O 1
ATOM 696 N N . ALA A 1 85 ? -3.879 -5.853 -13.329 1.00 89.50 85 ALA A N 1
ATOM 697 C CA . ALA A 1 85 ? -5.274 -5.862 -13.744 1.00 89.50 85 ALA A CA 1
ATOM 698 C C . ALA A 1 85 ? -5.728 -7.271 -14.1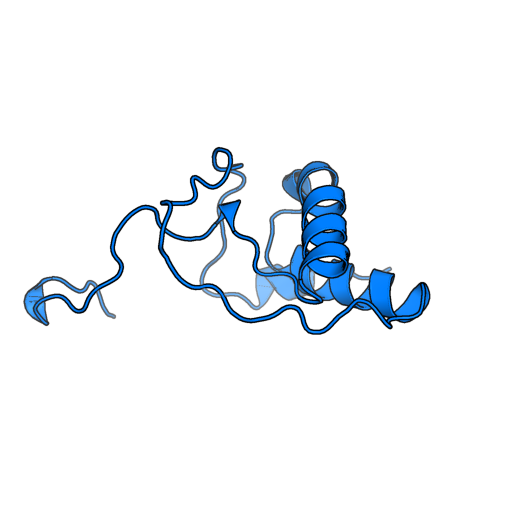68 1.00 89.50 85 ALA A C 1
ATOM 700 O O . ALA A 1 85 ? -4.941 -8.087 -14.648 1.00 89.50 85 ALA A O 1
ATOM 701 N N . GLY A 1 86 ? -7.023 -7.546 -14.003 1.00 87.38 86 GLY A N 1
ATOM 702 C CA . GLY A 1 86 ? -7.647 -8.793 -14.439 1.00 87.38 86 GLY A CA 1
ATOM 703 C C . GLY A 1 86 ? -7.473 -9.985 -13.491 1.00 87.38 86 GLY A C 1
ATOM 704 O O . GLY A 1 86 ? -7.176 -9.854 -12.292 1.00 87.38 86 GLY A O 1
ATOM 705 N N . HIS A 1 87 ? -7.733 -11.170 -14.049 1.00 88.31 87 HIS A N 1
ATOM 706 C CA . HIS A 1 87 ? -7.784 -12.432 -13.320 1.00 88.31 87 HIS A CA 1
ATOM 707 C C . HIS A 1 87 ? -6.389 -13.050 -13.181 1.00 88.31 87 HIS A C 1
ATOM 709 O O . HIS A 1 87 ? -5.836 -13.617 -14.123 1.00 88.31 87 HIS A O 1
ATOM 715 N N . ILE A 1 88 ? -5.839 -12.963 -11.972 1.00 90.25 88 ILE A N 1
ATOM 716 C CA . ILE A 1 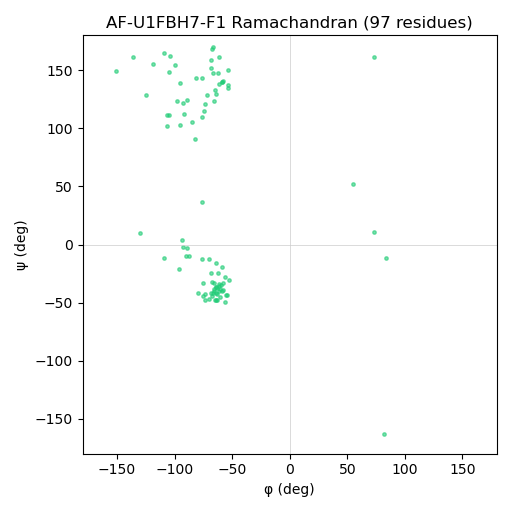88 ? -4.564 -13.583 -11.609 1.00 90.25 88 ILE A CA 1
ATOM 717 C C . ILE A 1 88 ? -4.805 -15.083 -11.407 1.00 90.25 88 ILE A C 1
ATOM 719 O O . ILE A 1 88 ? -5.459 -15.482 -10.444 1.00 90.25 88 ILE A O 1
ATOM 723 N N . LYS A 1 89 ? -4.283 -15.905 -12.319 1.00 93.50 89 LYS A N 1
ATOM 724 C CA . LYS A 1 89 ? -4.400 -17.370 -12.299 1.00 93.50 89 LYS A CA 1
ATOM 725 C C . LYS A 1 89 ? -3.061 -18.030 -12.622 1.00 93.50 89 LYS A C 1
ATOM 727 O O . LYS A 1 89 ? -2.178 -17.397 -13.198 1.00 93.50 89 LYS A O 1
ATOM 732 N N . GLY A 1 90 ? -2.930 -19.306 -12.265 1.00 94.81 90 GLY A N 1
ATOM 733 C CA . GLY A 1 90 ? -1.798 -20.121 -12.705 1.00 94.81 90 GLY A CA 1
ATOM 734 C C . GLY A 1 90 ? -1.773 -20.251 -14.230 1.00 94.81 90 GLY A C 1
ATOM 735 O O . GLY A 1 90 ? -2.825 -20.421 -14.853 1.00 94.81 90 GLY A O 1
ATOM 736 N N . ARG A 1 91 ? -0.578 -20.148 -14.810 1.00 93.19 91 ARG A N 1
ATOM 737 C CA . ARG A 1 91 ? -0.286 -20.370 -16.232 1.00 93.19 91 ARG A CA 1
ATOM 738 C C . ARG A 1 91 ? 0.511 -21.680 -16.403 1.00 93.19 91 ARG A C 1
ATOM 740 O O . ARG A 1 91 ? 0.988 -22.216 -15.399 1.00 93.19 91 ARG A O 1
ATOM 747 N N . PRO A 1 92 ? 0.621 -22.239 -17.619 1.00 96.56 92 PRO A N 1
ATOM 748 C CA . PRO A 1 92 ? 1.586 -23.296 -17.930 1.00 96.56 92 PRO A CA 1
ATOM 749 C C . PRO A 1 92 ? 3.018 -22.900 -17.543 1.00 96.56 92 PRO A C 1
ATOM 751 O O . PRO A 1 92 ? 3.357 -21.716 -17.542 1.00 96.56 92 PRO A O 1
ATOM 754 N N . ILE A 1 93 ? 3.856 -23.880 -17.186 1.00 94.38 93 ILE A N 1
ATOM 755 C CA . ILE A 1 93 ? 5.220 -23.631 -16.678 1.00 94.38 93 ILE A CA 1
ATOM 756 C C . ILE A 1 93 ? 6.100 -22.906 -17.707 1.00 94.38 93 ILE A C 1
ATOM 758 O O . ILE A 1 93 ? 6.918 -22.063 -17.359 1.00 94.38 93 ILE A O 1
ATOM 762 N N . ASP A 1 94 ? 5.862 -23.209 -18.972 1.00 95.56 94 ASP A N 1
ATOM 763 C CA . ASP A 1 94 ? 6.488 -22.693 -20.180 1.00 95.56 94 ASP A CA 1
ATOM 764 C C . ASP A 1 94 ? 6.136 -21.224 -20.491 1.00 95.56 94 ASP A C 1
ATOM 766 O O . ASP A 1 94 ? 6.829 -20.594 -21.284 1.00 95.56 94 ASP A O 1
ATOM 770 N N . GLU A 1 95 ? 5.130 -20.640 -19.827 1.00 95.12 95 GLU A N 1
ATOM 771 C CA . GLU A 1 95 ? 4.778 -19.214 -19.957 1.00 95.12 95 GLU A CA 1
ATOM 772 C C . GLU A 1 95 ? 5.457 -18.303 -18.915 1.00 95.12 95 GLU A C 1
ATOM 774 O O . GLU A 1 95 ? 5.242 -17.086 -18.916 1.00 95.12 95 GLU A O 1
ATOM 779 N N . TYR A 1 96 ? 6.235 -18.861 -17.983 1.00 92.75 96 TYR A N 1
ATOM 780 C CA . TYR A 1 96 ? 6.919 -18.076 -16.958 1.00 92.75 96 TYR A CA 1
ATOM 781 C C . TYR A 1 96 ? 8.372 -17.798 -17.337 1.00 92.75 96 TYR A C 1
ATOM 783 O O . TYR A 1 96 ? 9.178 -18.709 -17.501 1.00 92.75 96 TYR A O 1
ATOM 791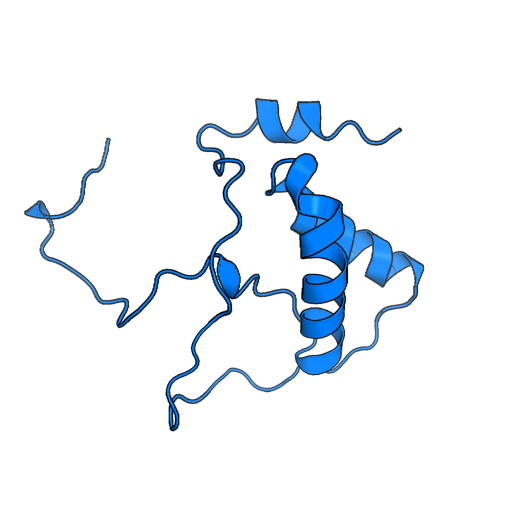 N N . GLU A 1 97 ? 8.732 -16.517 -17.367 1.00 89.12 97 GLU A N 1
ATOM 792 C CA . GLU A 1 97 ? 10.124 -16.079 -17.458 1.00 89.12 97 GLU A CA 1
ATOM 793 C C . GLU A 1 97 ? 10.759 -16.108 -16.059 1.00 89.12 97 GLU A C 1
ATOM 795 O O . GLU A 1 97 ? 10.665 -15.155 -15.284 1.00 89.12 97 GLU A O 1
ATOM 800 N N . GLY A 1 98 ? 11.357 -17.247 -15.706 1.00 84.19 98 GLY A N 1
ATOM 801 C CA . GLY A 1 98 ? 12.207 -17.403 -14.524 1.00 84.19 98 GLY A CA 1
ATOM 802 C C . GLY A 1 98 ? 13.693 -17.348 -14.892 1.00 84.19 98 GLY A C 1
ATOM 803 O O . GLY A 1 98 ? 14.063 -17.667 -16.021 1.00 84.19 98 GLY A O 1
ATOM 804 N N . ARG A 1 99 ? 14.545 -16.957 -13.940 1.00 69.75 99 ARG A N 1
ATOM 805 C CA . ARG A 1 99 ? 16.001 -17.159 -14.010 1.00 69.75 99 ARG A CA 1
ATOM 806 C C . ARG A 1 99 ? 16.427 -18.239 -13.033 1.00 69.75 99 ARG A C 1
ATOM 808 O O . ARG A 1 99 ? 15.820 -18.285 -11.940 1.00 69.75 99 ARG A O 1
#

Mean predicted aligned error: 5.03 Å

Radius of gyration: 15.93 Å; Cα contacts (8 Å, |Δi|>4): 69; chains: 1; bounding box: 40×36×37 Å

Solvent-accessible surface area (backbone atoms only — not comparable to full-atom values): 6617 Å² total; per-residue (Å²): 131,90,63,64,62,64,54,52,72,72,44,94,74,79,63,70,92,70,83,65,64,82,67,82,78,70,85,91,67,86,72,83,77,58,72,50,65,83,69,51,73,68,53,44,54,49,53,50,52,66,60,47,59,68,48,46,75,90,49,42,81,69,46,49,61,54,42,51,47,35,25,53,70,38,39,44,69,77,59,59,50,77,52,78,83,76,87,88,68,92,71,65,77,90,75,58,93,76,133

Foldseek 3Di:
DDDLVVLVVPDPDADDQDFADDQDDDPPDDDDAAPAADDDPVRLVVLLVVVCSRHDPNCSVVVSVVQSVCCHRRVGRPVRRPPDDDDDDDDPPVPDDDD

Organism: NCBI:txid1160719

Secondary structure (DSSP, 8-state):
---HHHHHHT-SS---S--PPPPP--TT-PPPPP------HHHHHHHHHHHHTTS-GGGHHHHHHHHHHHHHHHSS---GGGSPSS------GGG----

Sequence (99 aa):
MYDNSSAAEAMTSRLDAEYPPDPVFEPGIRRAPSRGFRLTDEQTRTALRNALRYLPPELHEKAAPEFLEELRTYGRIYAYRWRPAGHIKGRPIDEYEGR

pLDDT: mean 90.44, std 9.75, range [44.47, 97.88]

Nearest PDB structures (foldseek):
  6uek-assembly1_B  TM=9.045E-01  e=1.942E-03  Trypanosoma cruzi
  6uek-assembly2_D  TM=8.897E-01  e=1.698E-03  Trypanosoma cruzi
  6uek-assembly2_C  TM=8.844E-01  e=5.317E-03  Trypanosoma cruzi
  6uek-assembly1_A  TM=8.802E-01  e=6.955E-03  Trypanosoma cruzi